Protein AF-A3TNT4-F1 (afdb_monomer_lite)

pLDDT: mean 72.87, std 11.6, range [48.94, 90.5]

Radius of gyration: 14.39 Å; chains: 1; bounding box: 26×26×35 Å

Structure (mmCIF, N/CA/C/O backbone):
data_AF-A3TNT4-F1
#
_entry.id   AF-A3TNT4-F1
#
loop_
_atom_site.group_PDB
_atom_site.id
_atom_site.type_symbol
_atom_site.label_atom_id
_atom_site.label_alt_id
_atom_site.label_comp_id
_atom_site.label_asym_id
_atom_site.label_entity_id
_atom_site.label_seq_id
_atom_site.pdbx_PDB_ins_code
_atom_site.Cartn_x
_atom_site.Cartn_y
_atom_site.Cartn_z
_atom_site.occupancy
_atom_site.B_iso_or_equiv
_atom_site.auth_seq_id
_atom_site.auth_comp_id
_atom_site.auth_asym_id
_atom_site.auth_atom_id
_atom_site.pdbx_PDB_model_num
ATOM 1 N N . MET A 1 1 ? -0.984 -0.208 20.186 1.00 51.66 1 MET A N 1
ATOM 2 C CA . MET A 1 1 ? -2.225 -0.803 19.654 1.00 51.66 1 MET A CA 1
ATOM 3 C C . MET A 1 1 ? -2.567 -0.115 18.339 1.00 51.66 1 MET A C 1
ATOM 5 O O . MET A 1 1 ? -2.677 1.103 18.349 1.00 51.66 1 MET A O 1
ATOM 9 N N . ILE A 1 2 ? -2.669 -0.851 17.224 1.00 58.28 2 ILE A N 1
ATOM 10 C CA . ILE A 1 2 ? -3.128 -0.298 15.932 1.00 58.28 2 ILE A CA 1
ATOM 11 C C . ILE A 1 2 ? -4.451 0.451 16.176 1.00 58.28 2 ILE A C 1
ATOM 13 O O . ILE A 1 2 ? -5.284 -0.072 16.928 1.00 58.28 2 ILE A O 1
ATOM 17 N N . PRO A 1 3 ? -4.656 1.660 15.618 1.00 63.34 3 PRO A N 1
ATOM 18 C CA . PRO A 1 3 ? -5.913 2.378 15.780 1.00 63.34 3 PRO A CA 1
ATOM 19 C C . PRO A 1 3 ? -7.082 1.461 15.410 1.00 63.34 3 PRO A C 1
ATOM 21 O O . PRO A 1 3 ? -7.107 0.906 14.313 1.00 63.34 3 PRO A O 1
ATOM 24 N N . ARG A 1 4 ? -8.059 1.302 16.314 1.00 66.31 4 ARG A N 1
ATOM 25 C CA . ARG A 1 4 ? -9.225 0.407 16.128 1.00 66.31 4 ARG A CA 1
ATOM 26 C C . ARG A 1 4 ? -10.110 0.779 14.923 1.00 66.31 4 ARG A C 1
ATOM 28 O O . ARG A 1 4 ? -11.077 0.088 14.638 1.00 66.31 4 ARG A O 1
ATOM 35 N N . THR A 1 5 ? -9.790 1.870 14.232 1.00 74.44 5 THR A N 1
ATOM 36 C CA . THR A 1 5 ? -10.449 2.360 13.018 1.00 74.44 5 THR A CA 1
ATOM 37 C C . THR A 1 5 ? -9.843 1.802 11.726 1.00 74.44 5 THR A C 1
ATOM 39 O O . THR A 1 5 ? -10.398 2.023 10.650 1.00 74.44 5 THR A O 1
ATOM 42 N N . GLN A 1 6 ? -8.713 1.085 11.787 1.00 77.38 6 GLN A N 1
ATOM 43 C CA . GLN A 1 6 ? -8.174 0.404 10.611 1.00 77.38 6 GLN A CA 1
ATOM 44 C C . GLN A 1 6 ? -8.991 -0.853 10.304 1.00 77.38 6 GLN A C 1
ATOM 46 O O . GLN A 1 6 ? -9.127 -1.742 11.139 1.00 77.38 6 GLN A O 1
ATOM 51 N N . THR A 1 7 ? -9.537 -0.915 9.091 1.00 86.19 7 THR A N 1
ATOM 52 C CA . THR A 1 7 ? -10.351 -2.035 8.597 1.00 86.19 7 THR A CA 1
ATOM 53 C C . THR A 1 7 ? -9.623 -2.772 7.475 1.00 86.19 7 THR A C 1
ATOM 55 O O . THR A 1 7 ? -8.630 -2.275 6.939 1.00 86.19 7 THR A O 1
ATOM 58 N N . LEU A 1 8 ? -10.150 -3.925 7.051 1.00 87.31 8 LEU A N 1
ATOM 59 C CA . LEU A 1 8 ? -9.658 -4.636 5.865 1.00 87.31 8 LEU A CA 1
ATOM 60 C C . LEU A 1 8 ? -9.635 -3.731 4.617 1.00 87.31 8 LEU A C 1
ATOM 62 O O . LEU A 1 8 ? -8.672 -3.739 3.855 1.00 87.31 8 LEU A O 1
ATOM 66 N N . ASN A 1 9 ? -10.639 -2.864 4.460 1.00 89.94 9 ASN A N 1
ATOM 67 C CA . ASN A 1 9 ? -10.678 -1.877 3.378 1.00 89.94 9 ASN A CA 1
ATOM 68 C C . ASN A 1 9 ? -9.507 -0.887 3.453 1.00 89.94 9 ASN A C 1
ATOM 70 O O . ASN A 1 9 ? -8.937 -0.512 2.428 1.00 89.94 9 ASN A O 1
ATOM 74 N N . THR A 1 10 ? -9.116 -0.473 4.661 1.00 85.94 10 THR A N 1
ATOM 75 C CA . THR A 1 10 ? -7.931 0.369 4.867 1.00 85.94 10 THR A CA 1
ATOM 76 C C . THR A 1 10 ? -6.659 -0.368 4.442 1.00 85.94 10 THR A C 1
ATOM 78 O O . THR A 1 10 ? -5.817 0.226 3.771 1.00 85.94 10 THR A O 1
ATOM 81 N N . ALA A 1 11 ? -6.541 -1.661 4.763 1.00 84.81 11 ALA A N 1
ATOM 82 C CA . ALA A 1 11 ? -5.402 -2.483 4.358 1.00 84.81 11 ALA A CA 1
ATOM 83 C C . ALA A 1 11 ? -5.293 -2.615 2.828 1.00 84.81 11 ALA A C 1
ATOM 85 O O . ALA A 1 11 ? -4.209 -2.417 2.280 1.00 84.81 11 ALA A O 1
ATOM 86 N N . HIS A 1 12 ? -6.408 -2.847 2.125 1.00 90.50 12 HIS A N 1
ATOM 87 C CA . HIS A 1 12 ? -6.425 -2.880 0.657 1.00 90.50 12 HIS A CA 1
ATOM 88 C C . HIS A 1 12 ? -5.973 -1.551 0.043 1.00 90.50 12 HIS A C 1
ATOM 90 O O . HIS A 1 12 ? -5.093 -1.543 -0.813 1.00 90.50 12 HIS A O 1
ATOM 96 N N . 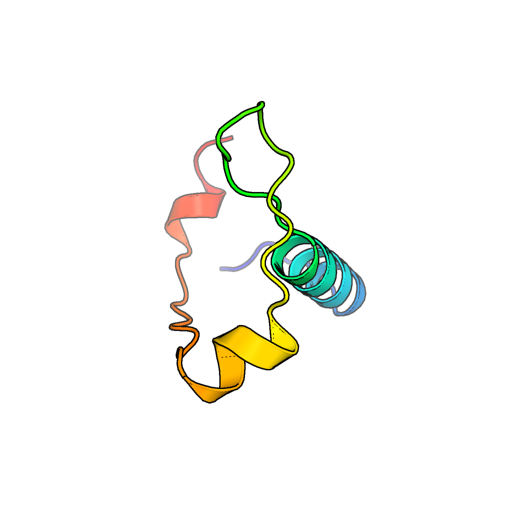ARG A 1 13 ? -6.475 -0.417 0.550 1.00 88.25 13 ARG A N 1
ATOM 97 C CA . ARG A 1 13 ? -6.047 0.915 0.085 1.00 88.25 13 ARG A CA 1
ATOM 98 C C . ARG A 1 13 ? -4.550 1.158 0.289 1.00 88.25 13 ARG A C 1
ATOM 100 O O . ARG A 1 13 ? -3.916 1.783 -0.558 1.00 88.25 13 ARG A O 1
ATOM 107 N N . ILE A 1 14 ? -3.982 0.694 1.404 1.00 86.19 14 ILE A N 1
ATOM 108 C CA . ILE A 1 14 ? -2.537 0.789 1.658 1.00 86.19 14 ILE A CA 1
ATOM 109 C C . ILE A 1 14 ? -1.771 -0.087 0.663 1.00 86.19 14 ILE A C 1
ATOM 111 O O . ILE A 1 14 ? -0.820 0.391 0.051 1.00 86.19 14 ILE A O 1
ATOM 115 N N . ALA A 1 15 ? -2.207 -1.330 0.450 1.00 83.69 15 ALA A N 1
ATOM 116 C CA . ALA A 1 15 ? -1.587 -2.234 -0.514 1.00 83.69 15 ALA A CA 1
ATOM 117 C C . ALA A 1 15 ? -1.605 -1.655 -1.939 1.00 83.69 15 ALA A C 1
ATOM 119 O O . ALA A 1 15 ? -0.592 -1.713 -2.633 1.00 83.69 15 ALA A O 1
ATOM 120 N N . ASP A 1 16 ? -2.709 -1.032 -2.353 1.00 86.62 16 ASP A N 1
ATOM 121 C CA . ASP A 1 16 ? -2.826 -0.397 -3.668 1.00 86.62 16 ASP A CA 1
ATOM 122 C C . ASP A 1 16 ? -1.937 0.840 -3.801 1.00 86.62 16 ASP A C 1
ATOM 124 O O . ASP A 1 16 ? -1.326 1.052 -4.848 1.00 86.62 16 ASP A O 1
ATOM 128 N N . ARG A 1 17 ? -1.794 1.637 -2.737 1.00 84.38 17 ARG A N 1
ATOM 129 C CA . ARG A 1 17 ? -0.833 2.751 -2.719 1.00 84.38 17 ARG A CA 1
ATOM 130 C C . ARG A 1 17 ? 0.605 2.267 -2.813 1.00 84.38 17 ARG A C 1
ATOM 132 O O . ARG A 1 17 ? 1.380 2.876 -3.537 1.00 84.38 17 ARG A O 1
ATOM 139 N N . LEU A 1 18 ? 0.952 1.186 -2.114 1.00 80.94 18 LEU A N 1
ATOM 140 C CA . LEU A 1 18 ? 2.279 0.581 -2.207 1.00 80.94 18 LEU A CA 1
ATOM 141 C C . LEU A 1 18 ? 2.532 0.059 -3.623 1.00 80.94 18 LEU A C 1
ATOM 143 O O . LEU A 1 18 ? 3.577 0.366 -4.182 1.00 80.94 18 LEU A O 1
ATOM 147 N N . ARG A 1 19 ? 1.562 -0.652 -4.223 1.00 76.88 19 ARG A N 1
ATOM 148 C CA . ARG A 1 19 ? 1.602 -1.136 -5.620 1.00 76.88 19 ARG A CA 1
ATOM 149 C C . ARG A 1 19 ? 1.871 -0.031 -6.627 1.00 76.88 19 ARG A C 1
ATOM 151 O O . ARG A 1 19 ? 2.709 -0.200 -7.500 1.00 76.88 19 ARG A O 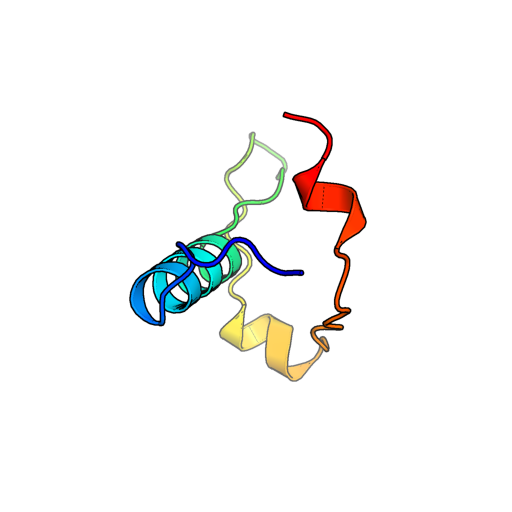1
ATOM 158 N N . ASN A 1 20 ? 1.184 1.093 -6.473 1.00 77.19 20 ASN A N 1
ATOM 159 C CA . ASN A 1 20 ? 1.247 2.207 -7.412 1.00 77.19 20 ASN A CA 1
ATOM 160 C C . ASN A 1 20 ? 2.229 3.305 -6.981 1.00 77.19 20 ASN A C 1
ATOM 162 O O . ASN A 1 20 ? 2.190 4.415 -7.518 1.00 77.19 20 ASN A O 1
ATOM 166 N N . PHE A 1 21 ? 3.085 3.033 -5.992 1.00 80.31 21 PHE A N 1
ATOM 167 C CA . PHE A 1 21 ? 4.016 4.022 -5.477 1.00 80.31 21 PHE A CA 1
ATOM 168 C C . PHE A 1 21 ? 5.027 4.400 -6.561 1.00 80.31 21 PHE A C 1
ATOM 170 O O . PHE A 1 21 ? 5.810 3.571 -7.032 1.00 80.31 21 PHE A O 1
ATOM 177 N N . ARG A 1 22 ? 5.014 5.673 -6.956 1.00 77.06 22 ARG A N 1
ATOM 178 C CA . ARG A 1 22 ? 5.961 6.206 -7.932 1.00 77.06 22 ARG A CA 1
ATOM 179 C C . ARG A 1 22 ? 7.244 6.609 -7.230 1.00 77.06 22 ARG A C 1
ATOM 181 O O . ARG A 1 22 ? 7.207 7.247 -6.181 1.00 77.06 22 ARG A O 1
ATOM 188 N N . ARG A 1 23 ? 8.378 6.264 -7.827 1.00 74.75 23 ARG A N 1
ATOM 189 C CA . ARG A 1 23 ? 9.700 6.722 -7.401 1.00 74.75 23 ARG A CA 1
ATOM 190 C C . ARG A 1 23 ? 10.163 7.867 -8.293 1.00 74.75 23 ARG A C 1
ATOM 192 O O . ARG A 1 23 ? 9.688 8.035 -9.417 1.00 74.75 23 ARG A O 1
ATOM 199 N N . GLN A 1 24 ? 11.091 8.660 -7.775 1.00 77.38 24 GLN A N 1
ATOM 200 C CA . GLN A 1 24 ? 11.768 9.677 -8.562 1.00 77.38 24 GLN A CA 1
ATOM 201 C C . GLN A 1 24 ? 12.543 8.999 -9.703 1.00 77.38 24 GLN A C 1
ATOM 203 O O . GLN A 1 24 ? 13.309 8.063 -9.477 1.00 77.38 24 GLN A O 1
ATOM 208 N N . GLY A 1 25 ? 12.299 9.446 -10.928 1.00 73.69 25 GLY A N 1
ATOM 209 C CA . GLY A 1 25 ? 13.047 9.098 -12.129 1.00 73.69 25 GLY A CA 1
ATOM 210 C C . GLY A 1 25 ? 13.775 10.310 -12.701 1.00 73.69 25 GLY A C 1
ATOM 211 O O . GLY A 1 25 ? 13.774 11.388 -12.104 1.00 73.69 25 GLY A O 1
ATOM 212 N N . ASN A 1 26 ? 14.367 10.143 -13.888 1.00 75.88 26 ASN A N 1
ATOM 213 C CA . ASN A 1 26 ? 15.112 11.213 -14.565 1.00 75.88 26 ASN A CA 1
ATOM 214 C C . ASN A 1 26 ? 14.257 12.455 -14.872 1.00 75.88 26 ASN A C 1
ATOM 216 O O . ASN A 1 26 ? 14.801 13.543 -15.022 1.00 75.88 26 ASN A O 1
ATOM 220 N N . SER A 1 27 ? 12.930 12.313 -14.943 1.00 78.00 27 SER A N 1
ATOM 221 C CA . SER A 1 27 ? 11.992 13.428 -15.085 1.00 78.00 27 SER A CA 1
ATOM 222 C C . SER A 1 27 ? 10.854 13.291 -14.070 1.00 78.00 27 SER A C 1
ATOM 224 O O . SER A 1 27 ? 9.777 12.767 -14.362 1.00 78.00 27 SER A O 1
ATOM 226 N N . GLY A 1 28 ? 11.123 13.698 -12.827 1.00 78.31 28 GLY A N 1
ATOM 227 C CA . GLY A 1 28 ? 10.132 13.744 -11.746 1.00 78.31 28 GLY A CA 1
ATOM 228 C C . GLY A 1 28 ? 9.697 12.374 -11.210 1.00 78.31 28 GLY A C 1
ATOM 229 O O . GLY A 1 28 ? 10.376 11.370 -11.387 1.00 78.31 28 GLY A O 1
ATOM 230 N N . TRP A 1 29 ? 8.555 12.319 -10.521 1.00 75.25 29 TRP A N 1
ATOM 231 C CA . TRP A 1 29 ? 7.993 11.096 -9.918 1.00 75.25 29 TRP A CA 1
ATOM 232 C C . TRP A 1 29 ? 7.241 10.238 -10.947 1.00 75.25 29 TRP A C 1
ATOM 234 O O . TRP A 1 29 ? 6.050 9.961 -10.798 1.00 75.25 29 TRP A O 1
ATOM 244 N N . SER A 1 30 ? 7.915 9.887 -12.040 1.00 72.69 30 SER A N 1
ATOM 245 C CA . SER A 1 30 ? 7.337 9.200 -13.202 1.00 72.69 30 SER A CA 1
ATOM 246 C C . SER A 1 30 ? 7.636 7.702 -13.240 1.00 72.69 30 SER A C 1
ATOM 248 O O . SER A 1 30 ? 6.909 6.960 -13.901 1.00 72.69 30 SER A O 1
ATOM 250 N N . ASN A 1 31 ? 8.632 7.232 -12.484 1.00 70.19 31 ASN A N 1
ATOM 251 C CA . ASN A 1 31 ? 8.964 5.815 -12.424 1.00 70.19 31 ASN A CA 1
ATOM 252 C C . ASN A 1 31 ? 7.909 5.080 -11.594 1.00 70.19 31 ASN A C 1
ATOM 254 O O . ASN A 1 31 ? 7.947 5.073 -10.362 1.00 70.19 31 ASN A O 1
ATOM 258 N N . THR A 1 32 ? 6.956 4.456 -12.277 1.00 61.66 32 THR A N 1
ATOM 259 C CA . THR A 1 32 ? 6.155 3.383 -11.692 1.00 61.66 32 THR A CA 1
ATOM 260 C C . THR A 1 32 ? 7.039 2.149 -11.686 1.00 61.66 32 THR A C 1
ATOM 262 O O . THR A 1 32 ? 7.479 1.684 -12.733 1.00 61.66 32 THR A O 1
ATOM 265 N N . VAL A 1 33 ? 7.392 1.667 -10.496 1.00 59.69 33 VAL A N 1
ATOM 266 C CA . VAL A 1 33 ? 8.076 0.381 -10.394 1.00 59.69 33 VAL A CA 1
ATOM 267 C C . VAL A 1 33 ? 7.039 -0.652 -10.813 1.00 59.69 33 VAL A C 1
ATOM 269 O O . VAL A 1 33 ? 6.041 -0.807 -10.111 1.00 59.69 33 VAL A O 1
ATOM 272 N N . ASP A 1 34 ? 7.240 -1.304 -11.960 1.00 62.03 34 ASP A N 1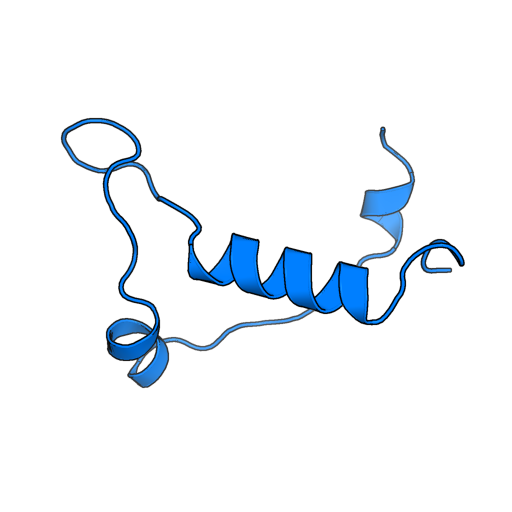
ATOM 273 C CA . ASP A 1 34 ? 6.470 -2.489 -12.331 1.00 62.03 34 ASP A CA 1
ATOM 274 C C . ASP A 1 34 ? 6.808 -3.574 -11.312 1.00 62.03 34 ASP A C 1
ATOM 276 O O . ASP A 1 34 ? 7.794 -4.316 -11.420 1.00 62.03 34 ASP A O 1
ATOM 280 N N . MET A 1 35 ? 6.062 -3.530 -10.211 1.00 59.09 35 MET A N 1
ATOM 281 C CA . MET A 1 35 ? 6.367 -4.314 -9.040 1.00 59.09 35 MET A CA 1
ATOM 282 C C . MET A 1 35 ? 6.173 -5.785 -9.324 1.00 59.09 35 MET A C 1
ATOM 284 O O . MET A 1 35 ? 6.820 -6.562 -8.654 1.00 59.09 35 MET A O 1
ATOM 288 N N . ASP A 1 36 ? 5.398 -6.204 -10.317 1.00 57.09 36 ASP A N 1
ATOM 289 C CA . ASP A 1 36 ? 5.244 -7.633 -10.577 1.00 57.09 36 ASP A CA 1
ATOM 290 C C . ASP A 1 36 ? 6.499 -8.219 -11.254 1.00 57.09 36 ASP A C 1
ATOM 292 O O . ASP A 1 36 ? 6.953 -9.293 -10.860 1.00 57.09 36 ASP A O 1
ATOM 296 N N . TYR A 1 37 ? 7.164 -7.467 -12.143 1.00 54.09 37 TYR A N 1
ATOM 297 C CA . TYR A 1 37 ? 8.458 -7.867 -12.722 1.00 54.09 37 TYR A CA 1
ATOM 298 C C . TYR A 1 37 ? 9.637 -7.701 -11.745 1.00 54.09 37 TYR A C 1
ATOM 300 O O . TYR A 1 37 ? 10.550 -8.526 -11.705 1.00 54.09 37 TYR A O 1
ATOM 308 N N . THR A 1 38 ? 9.631 -6.658 -10.906 1.00 55.31 38 THR A N 1
ATOM 309 C CA . THR A 1 38 ? 10.700 -6.448 -9.907 1.00 55.31 38 THR A CA 1
ATOM 310 C C . THR A 1 38 ? 10.531 -7.278 -8.630 1.00 55.31 38 THR A C 1
ATOM 312 O O . THR A 1 38 ? 11.551 -7.633 -8.041 1.00 55.31 38 THR A O 1
ATOM 315 N N . ARG A 1 39 ? 9.307 -7.652 -8.217 1.00 55.16 39 ARG A N 1
ATOM 316 C CA . ARG A 1 39 ? 9.031 -8.527 -7.051 1.00 55.16 39 ARG A CA 1
ATOM 317 C C . ARG A 1 39 ? 9.533 -9.945 -7.241 1.00 55.16 39 ARG A C 1
ATOM 319 O O . ARG A 1 39 ? 9.900 -10.564 -6.253 1.00 55.16 39 ARG A O 1
ATOM 326 N N . ALA A 1 40 ? 9.602 -10.443 -8.477 1.00 54.09 40 ALA A N 1
ATOM 327 C CA . ALA A 1 40 ? 10.229 -11.737 -8.742 1.00 54.09 40 ALA A CA 1
ATOM 328 C C . ALA A 1 40 ? 11.688 -11.791 -8.233 1.00 54.09 40 ALA A C 1
ATOM 330 O O . ALA A 1 40 ? 12.175 -12.868 -7.914 1.00 54.09 40 ALA A O 1
ATOM 331 N N . ASN A 1 41 ? 12.351 -10.631 -8.097 1.00 55.97 41 ASN A N 1
ATOM 332 C CA . ASN A 1 41 ? 13.736 -10.507 -7.637 1.00 55.97 41 ASN A CA 1
ATOM 333 C C . ASN A 1 41 ? 13.910 -9.639 -6.369 1.00 55.97 41 ASN A C 1
ATOM 335 O O . ASN A 1 41 ? 15.045 -9.380 -5.975 1.00 55.97 41 ASN A O 1
ATOM 339 N N . HIS A 1 42 ? 12.829 -9.157 -5.739 1.00 62.12 42 HIS A N 1
ATOM 340 C CA . HIS A 1 42 ? 12.893 -8.283 -4.559 1.00 62.12 42 HIS A CA 1
ATOM 341 C C . HIS A 1 42 ? 11.836 -8.655 -3.518 1.00 62.12 42 HIS A C 1
ATOM 343 O O . HIS A 1 42 ? 10.639 -8.690 -3.806 1.00 62.12 42 HIS A O 1
ATOM 349 N N . GLU A 1 43 ? 12.275 -8.848 -2.278 1.00 67.06 43 GLU A N 1
ATOM 350 C CA . GLU A 1 43 ? 11.401 -9.181 -1.156 1.00 67.06 43 GLU A CA 1
ATOM 351 C C . GLU A 1 43 ? 10.828 -7.924 -0.482 1.00 67.06 43 GLU A C 1
ATOM 353 O O . GLU A 1 43 ? 11.489 -6.890 -0.354 1.00 67.06 43 GLU A O 1
ATOM 358 N N . LEU A 1 44 ? 9.578 -8.015 -0.020 1.00 73.19 44 LEU A N 1
ATOM 359 C CA . LEU A 1 44 ? 8.951 -6.990 0.812 1.00 73.19 44 LEU A CA 1
ATOM 360 C C . LEU A 1 44 ? 9.122 -7.362 2.285 1.00 73.19 44 LEU A C 1
ATOM 362 O O . LEU A 1 44 ? 8.456 -8.269 2.782 1.00 73.19 44 LEU A O 1
ATOM 366 N N . MET A 1 45 ? 9.964 -6.623 3.003 1.00 80.12 45 MET A N 1
ATOM 367 C CA . MET A 1 45 ? 10.058 -6.749 4.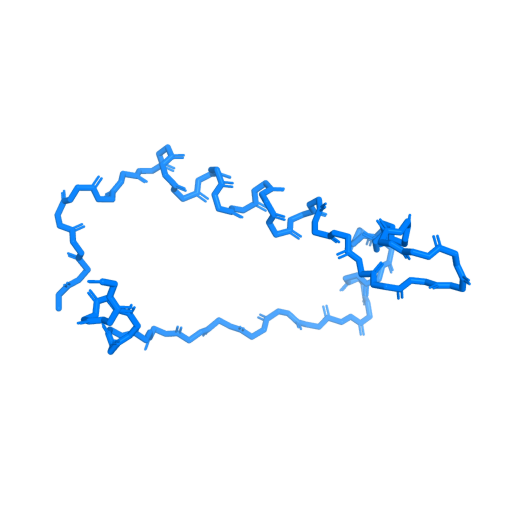455 1.00 80.12 45 MET A CA 1
ATOM 368 C C . MET A 1 45 ? 8.925 -5.963 5.123 1.00 80.12 45 MET A C 1
ATOM 370 O O . MET A 1 45 ? 8.798 -4.751 4.944 1.00 80.12 45 MET A O 1
ATOM 374 N N . VAL A 1 46 ? 8.113 -6.651 5.926 1.00 82.00 46 VAL A N 1
ATOM 375 C CA . VAL A 1 46 ? 7.021 -6.046 6.699 1.00 82.00 46 VAL A CA 1
ATOM 376 C C . VAL A 1 46 ? 7.354 -6.135 8.182 1.00 82.00 46 VAL A C 1
ATOM 378 O O . VAL A 1 46 ? 7.628 -7.214 8.700 1.00 82.00 46 VAL A O 1
ATOM 381 N N . ALA A 1 47 ? 7.299 -4.999 8.876 1.00 84.56 47 ALA A N 1
ATOM 382 C CA . ALA A 1 47 ? 7.515 -4.918 10.315 1.00 84.56 47 ALA A CA 1
ATOM 383 C C . ALA A 1 47 ? 6.372 -4.146 10.984 1.00 84.56 47 ALA A C 1
ATOM 385 O O . ALA A 1 47 ? 5.954 -3.088 10.511 1.00 84.56 47 ALA A O 1
ATOM 386 N N . SER A 1 48 ? 5.872 -4.665 12.106 1.00 84.06 48 SER A N 1
ATOM 387 C CA . SER A 1 48 ? 4.878 -3.961 12.919 1.00 84.06 48 SER A CA 1
ATOM 388 C C . SER A 1 48 ? 5.542 -2.790 13.641 1.00 84.06 48 SER A C 1
ATOM 390 O O . SER A 1 48 ? 6.370 -3.006 14.524 1.00 84.06 48 SER A O 1
ATOM 392 N N . GLN A 1 49 ? 5.145 -1.557 13.315 1.00 83.75 49 GLN A N 1
ATOM 393 C CA . GLN A 1 49 ? 5.702 -0.350 13.925 1.00 83.75 49 GLN A CA 1
ATOM 394 C C . GLN A 1 49 ? 4.606 0.550 14.515 1.00 83.75 49 GLN A C 1
ATOM 396 O O . GLN A 1 49 ? 4.051 1.424 13.854 1.00 83.75 49 GLN A O 1
ATOM 401 N N . TYR A 1 50 ? 4.301 0.361 15.802 1.00 78.00 50 TYR A N 1
ATOM 402 C CA . TYR A 1 50 ? 3.263 1.135 16.494 1.00 78.00 50 TYR A CA 1
ATOM 403 C C . TYR A 1 50 ? 3.633 2.617 16.684 1.00 78.00 50 TYR A C 1
ATOM 405 O O . TYR A 1 50 ? 2.746 3.469 16.708 1.00 78.00 50 TYR A O 1
ATOM 413 N N . GLN A 1 51 ? 4.923 2.944 16.806 1.00 80.75 51 GLN A N 1
ATOM 414 C CA . GLN A 1 51 ? 5.377 4.309 17.107 1.00 80.75 51 GLN A CA 1
ATOM 415 C C . GLN A 1 51 ? 4.998 5.322 16.013 1.00 80.75 51 GLN A C 1
ATOM 417 O O . GLN A 1 51 ? 4.756 6.486 16.320 1.00 80.75 51 GLN A O 1
ATOM 422 N N . GLN A 1 52 ? 4.852 4.873 14.761 1.00 78.31 52 GLN A N 1
ATOM 423 C CA . GLN A 1 52 ? 4.435 5.711 13.628 1.00 78.31 52 GLN A CA 1
ATOM 424 C C . GLN A 1 52 ? 3.016 6.289 13.776 1.00 78.31 52 GLN A C 1
ATOM 426 O O . GLN A 1 52 ? 2.682 7.255 13.102 1.00 78.31 52 GLN A O 1
ATOM 431 N N . HIS A 1 53 ? 2.187 5.752 14.678 1.00 71.25 53 HIS A N 1
ATOM 432 C CA . HIS A 1 53 ? 0.836 6.264 14.927 1.00 71.25 53 HIS A CA 1
ATOM 433 C C . HIS A 1 53 ? 0.769 7.465 15.877 1.00 71.25 53 HIS A C 1
ATOM 435 O O . HIS A 1 53 ? -0.317 8.008 16.062 1.00 71.25 53 HIS A O 1
ATOM 441 N N . ARG A 1 54 ? 1.876 7.847 16.528 1.00 66.00 54 ARG A N 1
ATOM 442 C CA . ARG A 1 54 ? 1.875 8.890 17.569 1.00 66.00 54 ARG A CA 1
ATOM 443 C C . ARG A 1 54 ? 2.301 10.283 17.092 1.00 66.00 54 ARG A C 1
ATOM 445 O O . ARG A 1 54 ? 2.137 11.219 17.861 1.00 66.00 54 ARG A O 1
ATOM 452 N N . ASN A 1 55 ? 2.796 10.421 15.860 1.00 52.47 55 ASN A N 1
ATOM 453 C CA . ASN A 1 55 ? 3.371 11.672 15.348 1.00 52.47 55 ASN A CA 1
ATO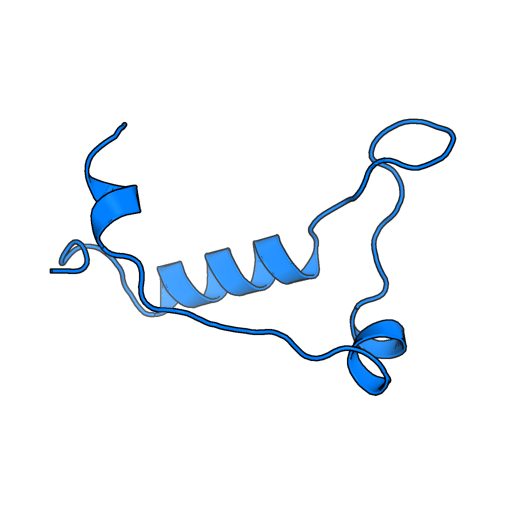M 454 C C . ASN A 1 55 ? 2.625 12.194 14.107 1.00 52.47 55 ASN A C 1
ATOM 456 O O . ASN A 1 55 ? 3.224 12.318 13.038 1.00 52.47 55 ASN A O 1
ATOM 460 N N . VAL A 1 56 ? 1.327 12.478 14.245 1.00 48.94 56 VAL A N 1
ATOM 461 C CA . VAL A 1 56 ? 0.583 13.330 13.299 1.00 48.94 56 VAL A CA 1
ATOM 462 C C . VAL A 1 56 ? 0.037 14.519 14.062 1.00 48.94 56 VAL A C 1
ATOM 464 O O . VAL A 1 56 ? -0.540 14.269 15.144 1.00 48.94 56 VAL A O 1
#

Sequence (56 aa):
MIPRTQTLNTAHRIADRLRNFRRQGNSGWSNTVDMDYTRANHEL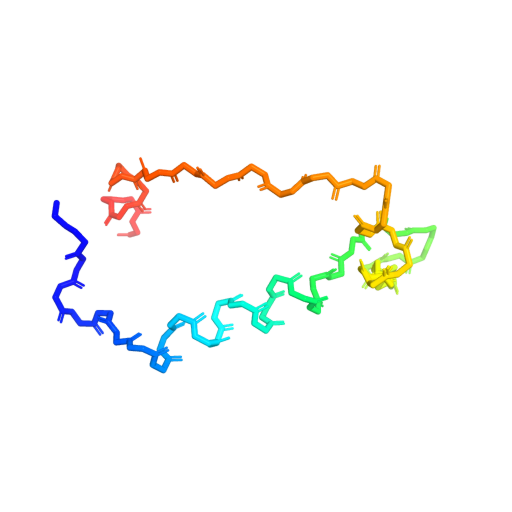MVASQYQQHRNV

Foldseek 3Di:
DPPPPDDPVNVVVVVVCVQQQFDQDPPGSPDRPNCVVCVVPDDDDDDDDPPVVPDD

Secondary structure (DSSP, 8-state):
---TT--HHHHHHHHHHHHTPEEEETTEEEEE--HHHHHTT--------GGGGS--